Protein AF-A0AAJ4XAI6-F1 (afdb_monomer_lite)

Foldseek 3Di:
DDDDPDDDDPDPPPPPPPPPDPVLLVQLVVLLVVLLVLVVVLVVQCPDPDPVSNVVSVVVCVVCVVVSLVSNLVSLVVCVVVVPPCNVVSVVCCVVRPVVCVVRDSDD

Organism: NCBI:txid1010

Structure (mmCIF, N/CA/C/O backbone):
data_AF-A0AAJ4XAI6-F1
#
_entry.id   AF-A0AAJ4XAI6-F1
#
loop_
_atom_site.group_PDB
_atom_site.id
_atom_site.type_symbol
_atom_site.label_atom_id
_atom_site.label_alt_id
_atom_site.label_comp_id
_atom_site.label_asym_id
_atom_site.label_entity_id
_atom_site.label_seq_id
_atom_site.pdbx_PDB_ins_code
_atom_site.Cartn_x
_atom_site.Cartn_y
_atom_site.Cartn_z
_atom_site.occupancy
_atom_site.B_iso_or_equiv
_atom_site.auth_seq_id
_atom_site.auth_comp_id
_atom_site.auth_asym_id
_atom_site.auth_atom_id
_atom_site.pdbx_PDB_model_num
ATOM 1 N N . MET A 1 1 ? 66.305 35.409 -7.151 1.00 46.31 1 MET A N 1
ATOM 2 C CA . MET A 1 1 ? 65.097 35.436 -6.302 1.00 46.31 1 MET A CA 1
ATOM 3 C C . MET A 1 1 ? 63.932 35.832 -7.193 1.00 46.31 1 MET A C 1
ATOM 5 O O . MET A 1 1 ? 63.755 37.008 -7.468 1.00 46.31 1 MET A O 1
ATOM 9 N N . THR A 1 2 ? 63.203 34.847 -7.705 1.00 44.97 2 THR A N 1
ATOM 10 C CA . THR A 1 2 ? 62.009 35.034 -8.538 1.00 44.97 2 THR A CA 1
ATOM 11 C C . THR A 1 2 ? 60.956 34.079 -7.997 1.00 44.97 2 THR A C 1
ATOM 13 O O . THR A 1 2 ? 61.161 32.869 -7.949 1.00 44.97 2 THR A O 1
ATOM 16 N N . ARG A 1 3 ? 59.884 34.664 -7.460 1.00 47.59 3 ARG A N 1
ATOM 17 C CA . ARG A 1 3 ? 58.701 33.970 -6.958 1.00 47.59 3 ARG A CA 1
ATOM 18 C C . ARG A 1 3 ? 57.855 33.560 -8.159 1.00 47.59 3 ARG A C 1
ATOM 20 O O . ARG A 1 3 ? 57.362 34.441 -8.851 1.00 47.59 3 ARG A O 1
ATOM 27 N N . GLU A 1 4 ? 57.622 32.267 -8.338 1.00 50.28 4 GLU A N 1
ATOM 28 C CA . GLU A 1 4 ? 56.464 31.776 -9.086 1.00 50.28 4 GLU A CA 1
ATOM 29 C C . GLU A 1 4 ? 55.535 31.053 -8.109 1.00 50.28 4 GLU A C 1
ATOM 31 O O . GLU A 1 4 ? 55.675 29.873 -7.805 1.00 50.28 4 GLU A O 1
ATOM 36 N N . LEU A 1 5 ? 54.608 31.830 -7.550 1.00 55.50 5 LEU A N 1
ATOM 37 C CA . LEU A 1 5 ? 53.406 31.344 -6.887 1.00 55.50 5 LEU A CA 1
ATOM 38 C C . LEU A 1 5 ? 52.293 31.378 -7.932 1.00 55.50 5 LEU A C 1
ATOM 40 O O . LEU A 1 5 ? 51.705 32.433 -8.141 1.00 55.50 5 LEU A O 1
ATOM 44 N N . ASN A 1 6 ? 52.031 30.255 -8.600 1.00 54.03 6 ASN A N 1
ATOM 45 C CA . ASN A 1 6 ? 50.679 29.897 -9.035 1.00 54.03 6 ASN A CA 1
ATOM 46 C C . ASN A 1 6 ? 50.643 28.496 -9.655 1.00 54.03 6 ASN A C 1
ATOM 48 O O . ASN A 1 6 ? 50.890 28.312 -10.842 1.00 54.03 6 ASN A O 1
ATOM 52 N N . LYS A 1 7 ? 50.236 27.513 -8.855 1.00 51.22 7 LYS A N 1
ATOM 53 C CA . LYS A 1 7 ? 49.407 26.409 -9.341 1.00 51.22 7 LYS A CA 1
ATOM 54 C C . LYS A 1 7 ? 48.400 26.087 -8.247 1.00 51.22 7 LYS A C 1
ATOM 56 O O . LYS A 1 7 ? 48.727 25.460 -7.244 1.00 51.22 7 LYS A O 1
ATOM 61 N N . LYS A 1 8 ? 47.192 26.617 -8.424 1.00 58.91 8 LYS A N 1
ATOM 62 C CA . LYS A 1 8 ? 45.997 26.194 -7.695 1.00 58.91 8 LYS A CA 1
ATOM 63 C C . LYS A 1 8 ? 45.750 24.711 -8.026 1.00 58.91 8 LYS A C 1
ATOM 65 O O . LYS A 1 8 ? 45.978 24.331 -9.177 1.00 58.91 8 LYS A O 1
ATOM 70 N N . PRO A 1 9 ? 45.317 23.875 -7.074 1.00 53.97 9 PRO A N 1
ATOM 71 C CA . PRO A 1 9 ? 44.839 22.547 -7.403 1.00 53.97 9 PRO A CA 1
ATOM 72 C C . PRO A 1 9 ? 43.427 22.714 -7.965 1.00 53.97 9 PRO A C 1
ATOM 74 O O . PRO A 1 9 ? 42.534 23.151 -7.249 1.00 53.97 9 PRO A O 1
ATOM 77 N N . GLU A 1 10 ? 43.215 22.407 -9.238 1.00 51.38 10 GLU A N 1
ATOM 78 C CA . GLU A 1 10 ? 41.858 22.187 -9.743 1.00 51.38 10 GLU A CA 1
ATOM 79 C C . GLU A 1 10 ? 41.677 20.679 -9.857 1.00 51.38 10 GLU A C 1
ATOM 81 O O . GLU A 1 10 ? 41.981 20.043 -10.859 1.00 51.38 10 GLU A O 1
ATOM 86 N N . GLU A 1 11 ? 41.391 20.115 -8.683 1.00 51.12 11 GLU A N 1
ATOM 87 C CA . GLU A 1 11 ? 40.290 19.185 -8.458 1.00 51.12 11 GLU A CA 1
ATOM 88 C C . GLU A 1 11 ? 39.747 18.553 -9.753 1.00 51.12 11 GLU A C 1
ATOM 90 O O . GLU A 1 11 ? 38.843 19.080 -10.401 1.00 51.12 11 GLU A O 1
ATOM 95 N N . ASN A 1 12 ? 40.252 17.366 -10.097 1.00 47.00 12 ASN A N 1
ATOM 96 C CA . ASN A 1 12 ? 39.417 16.392 -10.789 1.00 47.00 12 ASN A CA 1
ATOM 97 C C . ASN A 1 12 ? 38.331 15.985 -9.787 1.00 47.00 12 ASN A C 1
ATOM 99 O O . ASN A 1 12 ? 38.438 14.954 -9.126 1.00 47.00 12 ASN A O 1
ATOM 103 N N . VAL A 1 13 ? 37.319 16.837 -9.611 1.00 48.81 13 VAL A N 1
ATOM 104 C CA . VAL A 1 13 ? 36.036 16.378 -9.101 1.00 48.81 13 VAL A CA 1
ATOM 105 C C . VAL A 1 13 ? 35.503 15.507 -10.221 1.00 48.81 13 VAL A C 1
ATOM 107 O O . VAL A 1 13 ? 34.896 16.005 -11.172 1.00 48.81 13 VAL A O 1
ATOM 110 N N . ASP A 1 14 ? 35.802 14.207 -10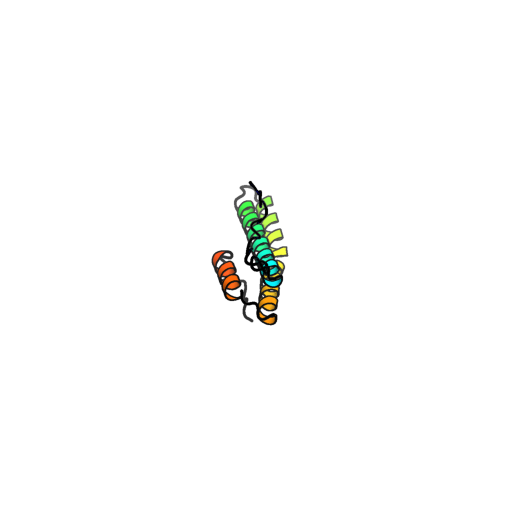.128 1.00 48.19 14 ASP A N 1
ATOM 111 C CA . ASP A 1 14 ? 34.963 13.178 -10.723 1.00 48.19 14 ASP A CA 1
ATOM 112 C C . ASP A 1 14 ? 33.541 13.640 -10.479 1.00 48.19 14 ASP A C 1
ATOM 114 O O . ASP A 1 14 ? 33.119 13.825 -9.334 1.00 48.19 14 ASP A O 1
ATOM 118 N N . THR A 1 15 ? 32.881 14.006 -11.573 1.00 47.53 15 THR A N 1
ATOM 119 C CA . THR A 1 15 ? 31.561 14.605 -11.546 1.00 47.53 15 THR A CA 1
ATOM 120 C C . THR A 1 15 ? 30.698 13.590 -10.832 1.00 47.53 15 THR A C 1
ATOM 122 O O . THR A 1 15 ? 30.421 12.537 -11.402 1.00 47.53 15 THR A O 1
ATOM 125 N N . ILE A 1 16 ? 30.399 13.866 -9.557 1.00 53.12 16 ILE A N 1
ATOM 126 C CA . ILE A 1 16 ? 29.610 13.011 -8.677 1.00 53.12 16 ILE A CA 1
ATOM 127 C C . ILE A 1 16 ? 28.430 12.596 -9.531 1.00 53.12 16 ILE A C 1
ATOM 129 O O . ILE A 1 16 ? 27.698 13.482 -9.984 1.00 53.12 16 ILE A O 1
ATOM 133 N N . GLU A 1 17 ? 28.349 11.299 -9.857 1.00 51.34 17 GLU A N 1
ATOM 134 C CA . GLU A 1 17 ? 27.261 10.744 -10.650 1.00 51.34 17 GLU A CA 1
ATOM 135 C C . GLU A 1 17 ? 25.996 11.387 -10.114 1.00 51.34 17 GLU A C 1
ATOM 137 O O . GLU A 1 17 ? 25.659 11.193 -8.945 1.00 51.34 17 GLU A O 1
ATOM 142 N N . SER A 1 18 ? 25.378 12.247 -10.931 1.00 48.94 18 SER A N 1
ATOM 143 C CA . SER A 1 18 ? 24.126 12.902 -10.583 1.00 48.94 18 SER A CA 1
ATOM 144 C C . SER A 1 18 ? 23.240 11.806 -10.027 1.00 48.94 18 SER A C 1
ATOM 146 O O . SER A 1 18 ? 22.962 10.845 -10.750 1.00 48.94 18 SER A O 1
ATOM 148 N N . THR A 1 19 ? 22.923 11.890 -8.731 1.00 58.34 19 THR A N 1
ATOM 149 C CA . THR A 1 19 ? 22.137 10.900 -8.004 1.00 58.34 19 THR A CA 1
ATOM 150 C C . THR A 1 19 ? 20.780 10.863 -8.682 1.00 58.34 19 THR A C 1
ATOM 152 O O . THR A 1 19 ? 19.878 11.624 -8.335 1.00 58.34 19 THR A O 1
ATOM 155 N N . TYR A 1 20 ? 20.673 10.070 -9.746 1.00 57.16 20 TYR A N 1
ATOM 156 C CA . TYR A 1 20 ? 19.514 10.032 -10.612 1.00 57.16 20 TYR A CA 1
ATOM 157 C C . TYR A 1 20 ? 18.392 9.433 -9.782 1.00 57.16 20 TYR A C 1
ATOM 159 O O . TYR A 1 20 ? 18.289 8.218 -9.608 1.00 57.16 20 TYR A O 1
ATOM 167 N N . CYS A 1 21 ? 17.603 10.322 -9.197 1.00 64.62 21 CYS A N 1
ATOM 168 C CA . CYS A 1 21 ? 16.423 9.981 -8.444 1.00 64.62 21 CYS A CA 1
ATOM 169 C C . CYS A 1 21 ? 15.355 9.619 -9.475 1.00 64.62 21 CYS A C 1
ATOM 171 O O . CYS A 1 21 ? 14.796 10.503 -10.124 1.00 64.62 21 CYS A O 1
ATOM 173 N N . ASP A 1 22 ? 15.142 8.320 -9.700 1.00 80.56 22 ASP A N 1
ATOM 174 C CA . ASP A 1 22 ? 14.075 7.848 -10.579 1.00 80.56 22 ASP A CA 1
ATOM 175 C C . ASP A 1 22 ? 12.727 8.261 -9.958 1.00 80.56 22 ASP A C 1
ATOM 177 O O . ASP A 1 22 ? 12.358 7.743 -8.899 1.00 80.56 22 ASP A O 1
ATOM 181 N N . PRO A 1 23 ? 11.970 9.179 -10.587 1.00 88.50 23 PRO A N 1
ATOM 182 C CA . PRO A 1 23 ? 10.731 9.685 -10.010 1.00 88.50 23 PRO A CA 1
ATOM 183 C C . PRO A 1 23 ? 9.681 8.581 -9.842 1.00 88.50 23 PRO A C 1
ATOM 185 O O . PRO A 1 23 ? 8.828 8.675 -8.958 1.00 88.50 23 PRO A O 1
ATOM 188 N N . ASN A 1 24 ? 9.731 7.515 -10.649 1.00 90.12 24 ASN A N 1
ATOM 189 C CA . ASN A 1 24 ? 8.833 6.377 -10.484 1.00 90.12 24 ASN A CA 1
ATOM 190 C C . ASN A 1 24 ? 9.195 5.569 -9.232 1.00 90.12 24 ASN A C 1
ATOM 192 O O . ASN A 1 24 ? 8.286 5.177 -8.500 1.00 90.12 24 ASN A O 1
ATOM 196 N N . LEU A 1 25 ? 10.490 5.398 -8.935 1.00 91.81 25 LEU A N 1
ATOM 197 C CA . LEU A 1 25 ? 10.941 4.789 -7.679 1.00 91.81 25 LEU A CA 1
ATOM 198 C C . LEU A 1 25 ? 10.532 5.644 -6.473 1.00 91.81 25 LEU A C 1
ATOM 200 O O . LEU A 1 25 ? 9.991 5.112 -5.508 1.00 91.81 25 LEU A O 1
ATOM 204 N N . THR A 1 26 ? 10.723 6.965 -6.526 1.00 93.12 26 THR A N 1
ATOM 205 C CA . THR A 1 26 ? 10.308 7.864 -5.435 1.00 93.12 26 THR A CA 1
ATOM 206 C C . THR A 1 26 ? 8.807 7.781 -5.172 1.00 93.12 26 THR A C 1
ATOM 208 O O . THR A 1 26 ? 8.386 7.624 -4.027 1.00 93.12 26 THR A O 1
ATOM 211 N N . ASN A 1 27 ? 7.984 7.833 -6.222 1.00 94.56 27 ASN A N 1
ATOM 212 C CA . ASN A 1 27 ? 6.529 7.723 -6.092 1.00 94.56 27 ASN A CA 1
ATOM 213 C C . ASN A 1 27 ? 6.096 6.365 -5.524 1.00 94.56 27 ASN A C 1
ATOM 215 O O . ASN A 1 27 ? 5.155 6.290 -4.728 1.00 94.56 27 ASN A O 1
ATOM 219 N N . TYR A 1 28 ? 6.791 5.298 -5.915 1.00 95.19 28 TYR A N 1
ATOM 220 C CA . TYR A 1 28 ? 6.563 3.968 -5.376 1.00 95.19 28 TYR A CA 1
ATOM 221 C C . TYR A 1 28 ? 6.908 3.889 -3.884 1.00 95.19 28 TYR A C 1
ATOM 223 O O . TYR A 1 28 ? 6.063 3.484 -3.086 1.00 95.19 28 TYR A O 1
ATOM 231 N N . ILE A 1 29 ? 8.092 4.363 -3.481 1.00 94.81 29 ILE A N 1
ATOM 232 C CA . ILE A 1 29 ? 8.508 4.418 -2.070 1.00 94.81 29 ILE A CA 1
ATOM 233 C C . ILE A 1 29 ? 7.501 5.222 -1.243 1.00 94.81 29 ILE A C 1
ATOM 235 O O . ILE A 1 29 ? 7.059 4.750 -0.198 1.00 94.81 29 ILE A O 1
ATOM 239 N N . ASN A 1 30 ? 7.070 6.387 -1.730 1.00 95.88 30 ASN A N 1
ATOM 240 C CA . ASN A 1 30 ? 6.068 7.205 -1.045 1.00 95.88 30 ASN A CA 1
ATOM 241 C C . ASN A 1 30 ? 4.742 6.453 -0.851 1.00 95.88 30 ASN A C 1
ATOM 243 O O . ASN A 1 30 ? 4.126 6.559 0.209 1.00 95.88 30 ASN A O 1
ATOM 247 N N . SER A 1 31 ? 4.325 5.653 -1.837 1.00 96.38 31 SER A N 1
ATOM 248 C CA . SER A 1 31 ? 3.112 4.829 -1.737 1.00 96.38 31 SER A CA 1
ATOM 249 C C . SER A 1 31 ? 3.254 3.725 -0.679 1.00 96.38 31 SER A C 1
ATOM 251 O O . SER A 1 31 ? 2.328 3.499 0.099 1.00 96.38 31 SER A O 1
ATOM 253 N N . ILE A 1 32 ? 4.425 3.079 -0.597 1.00 95.69 32 ILE A N 1
ATOM 254 C CA . ILE A 1 32 ? 4.735 2.080 0.440 1.00 95.69 32 ILE A CA 1
ATOM 255 C C . ILE A 1 32 ? 4.742 2.718 1.834 1.00 95.69 32 ILE A C 1
ATOM 257 O O . ILE A 1 32 ? 4.139 2.177 2.763 1.00 95.69 32 ILE A O 1
ATOM 261 N N . VAL A 1 33 ? 5.397 3.872 1.984 1.00 95.44 33 VAL A N 1
ATOM 262 C CA . VAL A 1 33 ? 5.481 4.599 3.258 1.00 95.44 33 VAL A CA 1
ATOM 263 C C . VAL A 1 33 ? 4.094 5.022 3.732 1.00 95.44 33 VAL A C 1
ATOM 265 O O . VAL A 1 33 ? 3.765 4.786 4.891 1.00 95.44 33 VAL A O 1
ATOM 268 N N . ALA A 1 34 ? 3.258 5.571 2.845 1.00 95.56 34 ALA A N 1
ATOM 269 C CA . ALA A 1 34 ? 1.892 5.968 3.182 1.00 95.56 34 ALA A CA 1
ATOM 270 C C . ALA A 1 34 ? 1.049 4.779 3.670 1.00 95.56 34 ALA A C 1
ATOM 272 O O . ALA A 1 34 ? 0.405 4.873 4.715 1.00 95.56 34 ALA A O 1
ATOM 273 N N . TYR A 1 35 ? 1.105 3.641 2.965 1.00 95.00 35 TYR A N 1
ATOM 274 C CA . TYR A 1 35 ? 0.430 2.416 3.402 1.00 95.00 35 TYR A CA 1
ATOM 275 C C . TYR A 1 35 ? 0.927 1.973 4.781 1.00 95.00 35 TYR A C 1
ATOM 277 O O . TYR A 1 35 ? 0.130 1.709 5.677 1.00 95.00 35 TYR A O 1
ATOM 285 N N . LYS A 1 36 ? 2.251 1.892 4.967 1.00 93.88 36 LYS A N 1
ATOM 286 C CA . LYS A 1 36 ? 2.846 1.380 6.205 1.00 93.88 36 LYS A CA 1
ATOM 287 C C . LYS A 1 36 ? 2.552 2.281 7.401 1.00 93.88 36 LYS A C 1
ATOM 289 O O . LYS A 1 36 ? 2.282 1.765 8.483 1.00 93.88 36 LYS A O 1
ATOM 294 N N . PHE A 1 37 ? 2.594 3.595 7.203 1.00 94.06 37 PHE A N 1
ATOM 295 C CA . PHE A 1 37 ? 2.259 4.576 8.225 1.00 94.06 37 PHE A CA 1
ATOM 296 C C . PHE A 1 37 ? 0.811 4.405 8.696 1.00 94.06 37 PHE A C 1
ATOM 298 O O . PHE A 1 37 ? 0.591 4.154 9.875 1.00 94.06 37 PHE A O 1
ATOM 305 N N . LEU A 1 38 ? -0.153 4.427 7.769 1.00 94.06 38 LEU A N 1
ATOM 306 C CA . LEU A 1 38 ? -1.575 4.294 8.106 1.00 94.06 38 LEU A CA 1
ATOM 307 C C . LEU A 1 38 ? -1.922 2.920 8.686 1.00 94.06 38 LEU A C 1
ATOM 309 O O . LEU A 1 38 ? -2.779 2.820 9.555 1.00 94.06 38 LEU A O 1
ATOM 313 N N . TYR A 1 39 ? -1.249 1.858 8.238 1.00 93.69 39 TYR A N 1
ATOM 314 C CA . TYR A 1 39 ? -1.451 0.535 8.820 1.00 93.69 39 TYR A CA 1
ATOM 315 C C . TYR A 1 39 ? -0.941 0.459 10.262 1.00 93.69 39 TYR A C 1
ATOM 317 O O . TYR A 1 39 ? -1.596 -0.134 11.110 1.00 93.69 39 TYR A O 1
ATOM 325 N N . ASN A 1 40 ? 0.216 1.059 10.557 1.00 92.94 40 ASN A N 1
ATOM 326 C CA . ASN A 1 40 ? 0.728 1.104 11.925 1.00 92.94 40 ASN A CA 1
ATOM 327 C C . ASN A 1 40 ? -0.183 1.931 12.844 1.00 92.94 40 ASN A C 1
ATOM 329 O O . ASN A 1 40 ? -0.468 1.473 13.942 1.00 92.94 40 ASN A O 1
ATOM 333 N N . ASP A 1 41 ? -0.660 3.087 12.374 1.00 93.69 41 ASP A N 1
ATOM 334 C CA . ASP A 1 41 ? -1.622 3.944 13.086 1.00 93.69 41 ASP A CA 1
ATOM 335 C C . ASP A 1 41 ? -2.924 3.182 13.397 1.00 93.69 41 ASP A C 1
ATOM 337 O O . ASP A 1 41 ? -3.373 3.123 14.538 1.00 93.69 41 ASP A O 1
ATOM 341 N N . TYR A 1 42 ? -3.458 2.454 12.411 1.00 95.06 42 TYR A N 1
ATOM 342 C CA . TYR A 1 42 ? -4.605 1.562 12.602 1.00 95.06 42 TYR A CA 1
ATOM 343 C C . TYR A 1 42 ? -4.353 0.480 13.666 1.00 95.06 42 TYR A C 1
ATOM 345 O O . TYR A 1 42 ? -5.212 0.240 14.515 1.00 95.06 42 TYR A O 1
ATOM 353 N N . LEU A 1 43 ? -3.187 -0.175 13.649 1.00 94.38 43 LEU A N 1
ATOM 354 C CA . LEU A 1 43 ? -2.842 -1.189 14.652 1.00 94.38 43 LEU A CA 1
ATOM 355 C C . LEU A 1 43 ? -2.682 -0.591 16.058 1.00 94.38 43 LEU A C 1
ATOM 357 O O . LEU A 1 43 ? -3.041 -1.245 17.038 1.00 94.38 43 LEU A O 1
ATOM 361 N N . GLU A 1 44 ? -2.156 0.630 16.157 1.00 95.88 44 GLU A N 1
ATOM 362 C CA . GLU A 1 44 ? -2.048 1.370 17.413 1.00 95.88 44 GLU A CA 1
ATOM 363 C C . GLU A 1 44 ? -3.439 1.677 17.980 1.00 95.88 44 GLU A C 1
ATOM 365 O O . GLU A 1 44 ? -3.736 1.297 19.114 1.00 95.88 44 GLU A O 1
ATOM 370 N N . ASP A 1 45 ? -4.344 2.225 17.171 1.00 96.38 45 ASP A N 1
ATOM 371 C CA . ASP A 1 45 ? -5.722 2.494 17.587 1.00 96.38 45 ASP A CA 1
ATOM 372 C C . ASP A 1 45 ? -6.487 1.216 17.975 1.00 96.38 45 ASP A C 1
ATOM 374 O O . ASP A 1 45 ? -7.264 1.208 18.939 1.00 96.38 45 ASP A O 1
ATOM 378 N N . LEU A 1 46 ? -6.252 0.100 17.275 1.00 95.12 46 LEU A N 1
ATOM 379 C CA . LEU A 1 46 ? -6.841 -1.195 17.630 1.00 95.12 46 LEU A CA 1
ATOM 380 C C . LEU A 1 46 ? -6.385 -1.717 18.998 1.00 95.12 46 LEU A C 1
ATOM 382 O O . LEU A 1 46 ? -7.114 -2.487 19.635 1.00 95.12 46 LEU A O 1
ATOM 386 N N . SER A 1 47 ? -5.204 -1.301 19.458 1.00 95.00 47 SER A N 1
ATOM 387 C CA . SER A 1 47 ? -4.658 -1.670 20.766 1.00 95.00 47 SER A CA 1
ATOM 388 C C . SER A 1 47 ? -5.260 -0.874 21.931 1.00 95.00 47 SER A C 1
ATOM 390 O O . SER A 1 47 ? -5.058 -1.248 23.085 1.00 95.00 47 SER A O 1
ATOM 392 N N . SER A 1 48 ? -6.044 0.173 21.644 1.00 95.50 48 SER A N 1
ATOM 393 C CA . SER A 1 48 ? -6.705 1.012 22.649 1.00 95.50 48 SER A CA 1
ATOM 394 C C . SER A 1 48 ? -7.618 0.209 23.592 1.00 95.50 48 SER A C 1
ATOM 396 O O . SER A 1 48 ? -8.113 -0.864 23.253 1.00 95.50 48 SER A O 1
ATOM 398 N N . GLU A 1 49 ? -7.921 0.722 24.781 1.00 96.56 49 GLU A N 1
ATOM 399 C CA . GLU A 1 49 ? -8.946 0.134 25.663 1.00 96.56 49 GLU A CA 1
ATOM 400 C C . GLU A 1 49 ? -10.370 0.579 25.277 1.00 96.56 49 GLU A C 1
ATOM 402 O O . GLU A 1 49 ? -11.358 -0.064 25.633 1.00 96.56 49 GLU A O 1
ATOM 407 N N . HIS A 1 50 ? -10.473 1.642 24.479 1.00 97.19 50 HIS A N 1
ATOM 408 C CA . HIS A 1 50 ? -11.718 2.305 24.108 1.00 97.19 50 HIS A CA 1
ATOM 409 C C . HIS A 1 50 ? -12.347 1.692 22.852 1.00 97.19 50 HIS A C 1
ATOM 411 O O . HIS A 1 50 ? -11.750 1.689 21.772 1.00 97.19 50 HIS A O 1
ATOM 417 N N . ALA A 1 51 ? -13.580 1.194 22.964 1.00 96.81 51 ALA A N 1
ATOM 418 C CA . ALA A 1 51 ? -14.277 0.534 21.858 1.00 96.81 51 ALA A CA 1
ATOM 419 C C . ALA A 1 51 ? -14.585 1.498 20.698 1.00 96.81 51 ALA A C 1
ATOM 421 O O . ALA A 1 51 ? -14.502 1.125 19.529 1.00 96.81 51 ALA A O 1
ATOM 422 N N . GLU A 1 52 ? -14.899 2.751 21.012 1.00 97.31 52 GLU A N 1
ATOM 423 C CA . GLU A 1 52 ? -15.176 3.818 20.056 1.00 97.31 52 GLU A CA 1
ATOM 424 C C . GLU A 1 52 ? -13.965 4.155 19.176 1.00 97.31 52 GLU A C 1
ATOM 426 O O . GLU A 1 52 ? -14.133 4.398 17.978 1.00 97.31 52 GLU A O 1
ATOM 431 N N . ILE A 1 53 ? -12.751 4.097 19.738 1.00 97.06 53 ILE A N 1
ATOM 432 C CA . ILE A 1 53 ? -11.502 4.313 18.996 1.00 97.06 53 ILE A CA 1
ATOM 433 C C . ILE A 1 53 ? -11.307 3.171 17.997 1.00 97.06 53 ILE A C 1
ATOM 435 O O . ILE A 1 53 ? -11.142 3.425 16.806 1.00 97.06 53 ILE A O 1
ATOM 439 N N . LYS A 1 54 ? -11.467 1.919 18.441 1.00 97.56 54 LYS A N 1
ATOM 440 C CA . LYS A 1 54 ? -11.348 0.733 17.572 1.00 97.56 54 LYS A CA 1
ATOM 441 C C . LYS A 1 54 ? -12.326 0.759 16.403 1.00 97.56 54 LYS A C 1
ATOM 443 O O . LYS A 1 54 ? -11.935 0.513 15.267 1.00 97.56 54 LYS A O 1
ATOM 448 N N . ILE A 1 55 ? -13.597 1.074 16.668 1.00 97.06 55 ILE A N 1
ATOM 449 C CA . ILE A 1 55 ? -14.642 1.134 15.633 1.00 97.06 55 ILE A CA 1
ATOM 450 C C . ILE A 1 55 ? -14.308 2.205 14.591 1.00 97.06 55 ILE A C 1
ATOM 452 O O . ILE A 1 55 ? -14.453 1.977 13.388 1.00 97.06 55 ILE A O 1
ATOM 456 N N . ARG A 1 56 ? -13.855 3.380 15.043 1.00 96.50 56 ARG A N 1
ATOM 457 C CA . ARG A 1 56 ? -13.451 4.464 14.147 1.00 96.50 56 ARG A CA 1
ATOM 458 C C . ARG A 1 56 ? -12.238 4.070 13.305 1.00 96.50 56 ARG A C 1
ATOM 460 O O . ARG A 1 56 ? -12.249 4.336 12.104 1.00 96.50 56 ARG A O 1
ATOM 467 N N . ALA A 1 57 ? -11.236 3.448 13.918 1.00 96.81 57 ALA A N 1
ATOM 468 C CA . ALA A 1 57 ? -10.020 3.014 13.246 1.00 96.81 57 ALA A CA 1
ATOM 469 C C . ALA A 1 57 ? -10.310 1.957 12.178 1.00 96.81 57 ALA A C 1
ATOM 471 O O . ALA A 1 57 ? -9.860 2.101 11.045 1.00 96.81 57 ALA A O 1
ATOM 472 N N . GLU A 1 58 ? -11.150 0.965 12.490 1.00 96.12 58 GLU A N 1
ATOM 473 C CA . GLU A 1 58 ? -11.590 -0.045 11.523 1.00 96.12 58 GLU A CA 1
ATOM 474 C C . GLU A 1 58 ? -12.271 0.601 10.318 1.00 96.12 58 GLU A C 1
ATOM 476 O O . GLU A 1 58 ? -11.897 0.341 9.177 1.00 96.12 58 GLU A O 1
ATOM 481 N N . LYS A 1 59 ? -13.230 1.502 10.556 1.00 96.50 59 LYS A N 1
ATOM 482 C CA . LYS A 1 59 ? -13.910 2.206 9.468 1.00 96.50 59 LYS A CA 1
ATOM 483 C C . LYS A 1 59 ? -12.922 3.003 8.611 1.00 96.50 59 LYS A C 1
ATOM 485 O O . LYS A 1 59 ? -12.939 2.882 7.391 1.00 96.50 59 LYS A O 1
ATOM 490 N N . CYS A 1 60 ? -12.041 3.773 9.250 1.00 95.44 60 CYS A N 1
ATOM 491 C CA . CYS A 1 60 ? -11.024 4.563 8.560 1.00 95.44 60 CYS A CA 1
ATOM 492 C C . CYS A 1 60 ? -10.111 3.678 7.699 1.00 95.44 60 CYS A C 1
ATOM 494 O O . CYS A 1 60 ? -9.842 4.000 6.541 1.00 95.44 60 CYS A O 1
ATOM 496 N N . TRP A 1 61 ? -9.668 2.540 8.235 1.00 95.56 61 TRP A N 1
ATOM 497 C CA . TRP A 1 61 ? -8.828 1.597 7.510 1.00 95.56 61 TRP A CA 1
ATOM 498 C C . TRP A 1 61 ? -9.546 1.016 6.289 1.00 95.56 61 TRP A C 1
ATOM 500 O O . TRP A 1 61 ? -9.007 1.068 5.183 1.00 95.56 61 TRP A O 1
ATOM 510 N N . GLN A 1 62 ? -10.778 0.528 6.456 1.00 95.06 62 GLN A N 1
ATOM 511 C CA . GLN A 1 62 ? -11.555 -0.052 5.356 1.00 95.06 62 GLN A CA 1
ATOM 512 C C . GLN A 1 62 ? -11.853 0.967 4.246 1.00 95.06 62 GLN A C 1
ATOM 514 O O . GLN A 1 62 ? -11.789 0.613 3.068 1.00 95.06 62 GLN A O 1
ATOM 519 N N . ASP A 1 63 ? -12.098 2.231 4.603 1.00 96.06 63 ASP A N 1
ATOM 520 C CA . ASP A 1 63 ? -12.349 3.310 3.641 1.00 96.06 63 ASP A CA 1
ATOM 521 C C . ASP A 1 63 ? -11.102 3.638 2.784 1.00 96.06 63 ASP A C 1
ATOM 523 O O . ASP A 1 63 ? -11.233 4.092 1.646 1.00 96.06 63 ASP A O 1
ATOM 527 N N . ASN A 1 64 ? -9.886 3.393 3.293 1.00 95.00 64 ASN A N 1
ATOM 528 C CA . ASN A 1 64 ? -8.635 3.799 2.637 1.00 95.00 64 ASN A CA 1
ATOM 529 C C . ASN A 1 64 ? -7.834 2.646 2.016 1.00 95.00 64 ASN A C 1
ATOM 531 O O . ASN A 1 64 ? -7.131 2.860 1.022 1.00 95.00 64 ASN A O 1
ATOM 535 N N . VAL A 1 65 ? -7.917 1.434 2.574 1.00 93.31 65 VAL A N 1
ATOM 536 C CA . VAL A 1 65 ? -6.995 0.331 2.255 1.00 93.31 65 VAL A CA 1
ATOM 537 C C . VAL A 1 65 ? -6.950 0.014 0.762 1.00 93.31 65 VAL A C 1
ATOM 539 O O . VAL A 1 65 ? -5.866 -0.076 0.195 1.00 93.31 65 VAL A O 1
ATOM 542 N N . GLN A 1 66 ? -8.099 -0.048 0.085 1.00 93.25 66 GLN A N 1
ATOM 543 C CA . GLN A 1 66 ? -8.141 -0.356 -1.349 1.00 93.25 66 GLN A CA 1
ATOM 544 C C . GLN A 1 66 ? -7.415 0.696 -2.201 1.00 93.25 66 GLN A C 1
ATOM 546 O O . GLN A 1 66 ? -6.714 0.348 -3.150 1.00 93.25 66 GLN A O 1
ATOM 551 N N . SER A 1 67 ? -7.549 1.980 -1.857 1.00 95.56 67 SER A N 1
ATOM 552 C CA . SER A 1 67 ? -6.876 3.075 -2.565 1.00 95.56 67 SER A CA 1
ATOM 553 C C . SER A 1 67 ? -5.360 3.014 -2.365 1.00 95.56 67 SER A C 1
ATOM 555 O O . SER A 1 67 ? -4.591 3.151 -3.316 1.00 95.56 67 SER A O 1
ATOM 557 N N . LEU A 1 68 ? -4.914 2.725 -1.139 1.00 95.12 68 LEU A N 1
ATOM 558 C CA . LEU A 1 68 ? -3.494 2.569 -0.821 1.00 95.12 68 LEU A CA 1
ATOM 559 C C . LEU A 1 68 ? -2.877 1.380 -1.576 1.00 95.12 68 LEU A C 1
ATOM 561 O O . LEU A 1 68 ? -1.833 1.529 -2.213 1.00 95.12 68 LEU A O 1
ATOM 565 N N . GLU A 1 69 ? -3.546 0.223 -1.563 1.00 93.94 69 GLU A N 1
ATOM 566 C CA . GLU A 1 69 ? -3.132 -0.974 -2.307 1.00 93.94 69 GLU A CA 1
ATOM 567 C C . GLU A 1 69 ? -3.062 -0.693 -3.825 1.00 93.94 69 GLU A C 1
ATOM 569 O O . GLU A 1 69 ? -2.086 -1.056 -4.492 1.00 93.94 69 GLU A O 1
ATOM 574 N N . ALA A 1 70 ? -4.053 0.019 -4.377 1.00 94.06 70 ALA A N 1
ATOM 575 C CA . ALA A 1 70 ? -4.091 0.404 -5.787 1.00 94.06 70 ALA A CA 1
ATOM 576 C C . ALA A 1 70 ? -2.979 1.395 -6.173 1.00 94.06 70 ALA A C 1
ATOM 578 O O . ALA A 1 70 ? -2.414 1.287 -7.266 1.00 94.06 70 ALA A O 1
ATOM 579 N N . ASN A 1 71 ? -2.624 2.332 -5.290 1.00 95.56 71 ASN A N 1
ATOM 580 C CA . ASN A 1 71 ? -1.541 3.291 -5.520 1.00 95.56 71 ASN A CA 1
ATOM 581 C C . ASN A 1 71 ? -0.176 2.602 -5.586 1.00 95.56 71 ASN A C 1
ATOM 583 O O . ASN A 1 71 ? 0.608 2.883 -6.498 1.00 95.56 71 ASN A O 1
ATOM 587 N N . ILE A 1 72 ? 0.086 1.650 -4.683 1.00 95.44 72 ILE A N 1
ATOM 588 C CA . ILE A 1 72 ? 1.300 0.822 -4.721 1.00 95.44 72 ILE A CA 1
ATOM 589 C C . ILE A 1 72 ? 1.373 0.062 -6.049 1.00 95.44 72 ILE A C 1
ATOM 591 O O . ILE A 1 72 ? 2.383 0.129 -6.750 1.00 95.44 72 ILE A O 1
ATOM 595 N N . LYS A 1 73 ? 0.280 -0.606 -6.445 1.00 94.44 73 LYS A N 1
ATOM 596 C CA . LYS A 1 73 ? 0.229 -1.342 -7.716 1.00 94.44 73 LYS A CA 1
ATOM 597 C C . LYS A 1 73 ? 0.484 -0.422 -8.914 1.00 94.44 73 LYS A C 1
ATOM 599 O O . LYS A 1 73 ? 1.308 -0.730 -9.770 1.00 94.44 73 LYS A O 1
ATOM 604 N N . THR A 1 74 ? -0.194 0.722 -8.963 1.00 95.31 74 THR A N 1
ATOM 605 C CA . THR A 1 74 ? -0.116 1.666 -10.0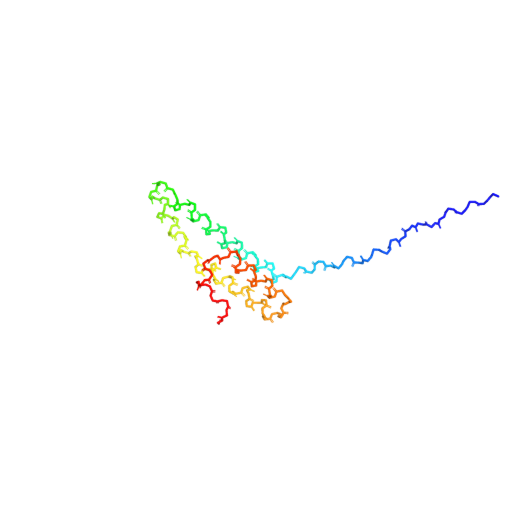86 1.00 95.31 74 THR A CA 1
ATOM 606 C C . THR A 1 74 ? 1.281 2.265 -10.231 1.00 95.31 74 THR A C 1
ATOM 608 O O . THR A 1 74 ? 1.799 2.379 -11.342 1.00 95.31 74 THR A O 1
ATOM 611 N N . THR A 1 75 ? 1.916 2.652 -9.124 1.00 95.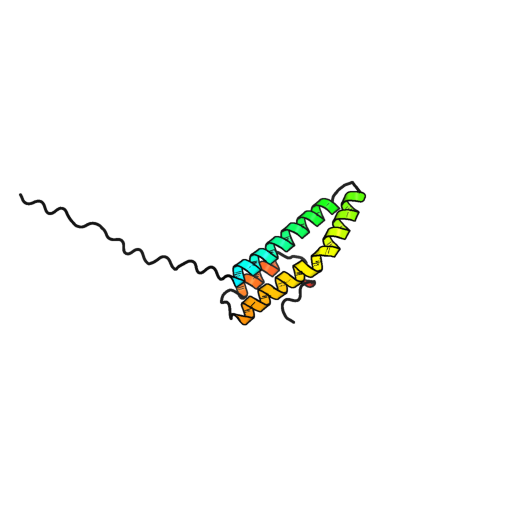69 75 THR A N 1
ATOM 612 C CA . THR A 1 75 ? 3.280 3.202 -9.152 1.00 95.69 75 THR A CA 1
ATOM 613 C C . THR A 1 75 ? 4.306 2.143 -9.549 1.00 95.69 75 THR A C 1
ATOM 615 O O . THR A 1 75 ? 5.169 2.431 -10.377 1.00 95.69 75 THR A O 1
ATOM 618 N N . PHE A 1 76 ? 4.147 0.897 -9.094 1.00 95.06 76 PHE A N 1
ATOM 619 C CA . PHE A 1 76 ? 4.983 -0.222 -9.536 1.00 95.06 76 PHE A CA 1
ATOM 620 C C . PHE A 1 76 ? 4.842 -0.505 -11.039 1.00 95.06 76 PHE A C 1
ATOM 622 O O . PHE A 1 76 ? 5.834 -0.614 -11.758 1.00 95.06 76 PHE A O 1
ATOM 629 N N . GLN A 1 77 ? 3.610 -0.552 -11.554 1.00 94.31 77 GLN A N 1
ATOM 630 C CA . GLN A 1 77 ? 3.354 -0.745 -12.985 1.00 94.31 77 GLN A CA 1
ATOM 631 C C . GLN A 1 77 ? 3.974 0.367 -13.841 1.00 94.31 77 GLN A C 1
ATOM 633 O O . GLN A 1 77 ? 4.501 0.088 -14.918 1.00 94.31 77 GLN A O 1
ATOM 638 N N . LYS A 1 78 ? 3.976 1.617 -13.356 1.00 94.56 78 LYS A N 1
ATOM 639 C CA . LYS A 1 78 ? 4.674 2.728 -14.023 1.00 94.56 78 LYS A CA 1
ATOM 640 C C . LYS A 1 78 ? 6.184 2.505 -14.083 1.00 94.56 78 LYS A C 1
ATOM 642 O O . LYS A 1 78 ? 6.770 2.767 -15.130 1.00 94.56 78 LYS A O 1
ATOM 647 N N . MET A 1 79 ? 6.798 1.974 -13.021 1.00 94.00 79 MET A N 1
ATOM 648 C CA . MET A 1 79 ? 8.218 1.604 -13.045 1.00 94.00 79 MET A CA 1
ATOM 649 C C . MET A 1 79 ? 8.504 0.529 -14.104 1.00 94.00 79 MET A C 1
ATOM 651 O O . MET A 1 79 ? 9.496 0.630 -14.828 1.00 94.00 79 MET A O 1
ATOM 655 N N . ILE A 1 80 ? 7.640 -0.490 -14.221 1.00 93.06 80 ILE A N 1
ATOM 656 C CA . ILE A 1 80 ? 7.781 -1.543 -15.243 1.00 93.06 80 ILE A CA 1
ATOM 657 C C . ILE A 1 80 ? 7.675 -0.932 -16.642 1.00 93.06 80 ILE A C 1
ATOM 659 O O . ILE A 1 80 ? 8.533 -1.171 -17.492 1.00 93.06 80 ILE A O 1
ATOM 663 N N . ALA A 1 81 ? 6.643 -0.118 -16.879 1.00 92.75 81 ALA A N 1
ATOM 664 C CA . ALA A 1 81 ? 6.403 0.520 -18.170 1.00 92.75 81 ALA A CA 1
ATOM 665 C C . ALA A 1 81 ? 7.561 1.440 -18.587 1.00 92.75 81 ALA A C 1
ATOM 667 O O . ALA A 1 81 ? 7.921 1.484 -19.763 1.00 92.75 81 ALA A O 1
ATOM 668 N N . SER A 1 82 ? 8.190 2.127 -17.626 1.00 91.50 82 SER A N 1
ATOM 669 C CA . SER A 1 82 ? 9.367 2.962 -17.873 1.00 91.50 82 SER A CA 1
ATOM 670 C C . SER A 1 82 ? 10.675 2.177 -17.967 1.00 91.50 82 SER A C 1
ATOM 672 O O . SER A 1 82 ? 11.725 2.796 -18.116 1.00 91.50 82 SER A O 1
ATOM 674 N N . LYS A 1 83 ? 10.639 0.840 -17.855 1.00 90.38 83 LYS A N 1
ATOM 675 C CA . LYS A 1 83 ? 11.825 -0.029 -17.804 1.00 90.38 83 LYS A CA 1
ATOM 676 C C . LYS A 1 83 ? 12.835 0.449 -16.755 1.00 90.38 83 LYS A C 1
ATOM 678 O O . LYS A 1 83 ? 14.033 0.512 -17.024 1.00 90.38 83 LYS A O 1
ATOM 683 N N . SER A 1 84 ? 12.338 0.835 -15.576 1.00 90.00 84 SER A N 1
ATOM 684 C CA . SER A 1 84 ? 13.192 1.287 -14.475 1.00 90.00 84 SER A CA 1
ATOM 685 C C . SER A 1 84 ? 14.254 0.231 -14.156 1.00 90.00 84 SER A C 1
ATOM 687 O O . SER A 1 84 ? 13.967 -0.965 -14.125 1.00 90.00 84 SER A O 1
ATOM 689 N N . LYS A 1 85 ? 15.486 0.665 -13.876 1.00 92.38 85 LYS A N 1
ATOM 690 C CA . LYS A 1 85 ? 16.554 -0.237 -13.414 1.00 92.38 85 LYS A CA 1
ATOM 691 C C . LYS A 1 85 ? 16.345 -0.721 -11.971 1.00 92.38 85 LYS A C 1
ATOM 693 O O . LYS A 1 85 ? 17.011 -1.655 -11.547 1.00 92.38 85 LYS A O 1
ATOM 698 N N . PHE A 1 86 ? 15.405 -0.114 -11.243 1.00 92.44 86 PHE A N 1
ATOM 699 C CA . PHE A 1 86 ? 15.182 -0.321 -9.809 1.00 92.44 86 PHE A CA 1
ATOM 700 C C . PHE A 1 86 ? 14.001 -1.254 -9.490 1.00 92.44 86 PHE A C 1
ATOM 702 O O . PHE A 1 86 ? 13.499 -1.258 -8.370 1.00 92.44 86 PHE A O 1
ATOM 709 N N . ILE A 1 87 ? 13.518 -2.046 -10.456 1.00 93.25 87 ILE A N 1
ATOM 710 C CA . ILE A 1 87 ? 12.399 -2.982 -10.222 1.00 93.25 87 ILE A CA 1
ATOM 711 C C . ILE A 1 87 ? 12.731 -4.002 -9.127 1.00 93.25 87 ILE A C 1
ATOM 713 O O . ILE A 1 87 ? 11.878 -4.292 -8.292 1.00 93.25 87 ILE A O 1
ATOM 717 N N . GLY A 1 88 ? 13.966 -4.515 -9.104 1.00 91.50 88 GLY A N 1
ATOM 718 C CA . GLY A 1 88 ? 14.419 -5.446 -8.066 1.00 91.50 88 GLY A CA 1
ATOM 719 C C . GLY A 1 88 ? 14.376 -4.823 -6.670 1.00 91.50 88 GLY A C 1
ATOM 720 O O . GLY A 1 88 ? 13.804 -5.410 -5.754 1.00 91.50 88 GLY A O 1
ATOM 721 N N . ASP A 1 89 ? 14.886 -3.598 -6.533 1.00 92.00 89 ASP A N 1
ATOM 722 C CA . ASP A 1 89 ? 14.867 -2.865 -5.263 1.00 92.00 89 ASP A CA 1
ATOM 723 C C . ASP A 1 89 ? 13.434 -2.562 -4.813 1.00 92.00 89 ASP A C 1
ATOM 725 O O . ASP A 1 89 ? 13.097 -2.726 -3.643 1.00 92.00 89 ASP A O 1
ATOM 729 N N . ALA A 1 90 ? 12.555 -2.185 -5.744 1.00 92.44 90 ALA A N 1
ATOM 730 C CA . ALA A 1 90 ? 11.145 -1.948 -5.457 1.00 92.44 90 ALA A CA 1
ATOM 731 C C . ALA A 1 90 ? 10.426 -3.205 -4.935 1.00 92.44 90 ALA A C 1
ATOM 733 O O . ALA A 1 90 ? 9.621 -3.112 -4.002 1.00 92.44 90 ALA A O 1
ATOM 734 N N . LEU A 1 91 ? 10.724 -4.382 -5.492 1.00 92.19 91 LEU A N 1
ATOM 735 C CA . LEU A 1 91 ? 10.193 -5.651 -4.984 1.00 92.19 91 LEU A CA 1
ATOM 736 C C . LEU A 1 91 ? 10.722 -5.951 -3.585 1.00 92.19 91 LEU A C 1
ATOM 738 O O . LEU A 1 91 ? 9.931 -6.238 -2.688 1.00 92.19 91 LEU A O 1
ATOM 742 N N . HIS A 1 92 ? 12.031 -5.802 -3.382 1.00 91.94 92 HIS A N 1
ATOM 743 C CA . HIS A 1 92 ? 12.658 -6.024 -2.085 1.00 91.94 92 HIS A CA 1
ATOM 744 C C . HIS A 1 92 ? 12.054 -5.114 -1.002 1.00 91.94 92 HIS A C 1
ATOM 746 O O . HIS A 1 92 ? 11.653 -5.583 0.063 1.00 91.94 92 HIS A O 1
ATOM 752 N N . ILE A 1 93 ? 11.888 -3.819 -1.291 1.00 91.69 93 ILE A N 1
ATOM 753 C CA . ILE A 1 93 ? 11.244 -2.860 -0.382 1.00 91.69 93 ILE A CA 1
ATOM 754 C C . ILE A 1 93 ? 9.826 -3.310 -0.024 1.00 91.69 93 ILE A C 1
ATOM 756 O O . ILE A 1 93 ? 9.444 -3.273 1.146 1.00 91.69 93 ILE A O 1
ATOM 760 N N . PHE A 1 94 ? 9.037 -3.742 -1.005 1.00 91.38 94 PHE A N 1
ATOM 761 C CA . PHE A 1 94 ? 7.661 -4.169 -0.770 1.00 91.38 94 PHE A CA 1
ATOM 762 C C . PHE A 1 94 ? 7.569 -5.435 0.078 1.00 91.38 94 PHE A C 1
ATOM 764 O O . PHE A 1 94 ? 6.828 -5.445 1.061 1.00 91.38 94 PHE A O 1
ATOM 771 N N . GLU A 1 95 ? 8.355 -6.462 -0.243 1.00 89.38 95 GLU A N 1
ATOM 772 C CA . GLU A 1 95 ? 8.383 -7.726 0.499 1.00 89.38 95 GLU A CA 1
ATOM 773 C C . GLU A 1 95 ? 8.822 -7.539 1.954 1.00 89.38 95 GLU A C 1
ATOM 775 O O . GLU A 1 95 ? 8.277 -8.182 2.851 1.00 89.38 95 GLU A O 1
ATOM 780 N N . HIS A 1 96 ? 9.761 -6.623 2.207 1.00 88.94 96 HIS A N 1
ATOM 781 C CA . HIS A 1 96 ? 10.289 -6.386 3.550 1.00 88.94 96 HIS A CA 1
ATOM 782 C C . HIS A 1 96 ? 9.495 -5.356 4.366 1.00 88.94 96 HIS A C 1
ATOM 784 O O . HIS A 1 96 ? 9.555 -5.384 5.598 1.00 88.94 96 HIS A O 1
ATOM 790 N N . THR A 1 97 ? 8.725 -4.472 3.722 1.00 86.88 97 THR A N 1
ATOM 791 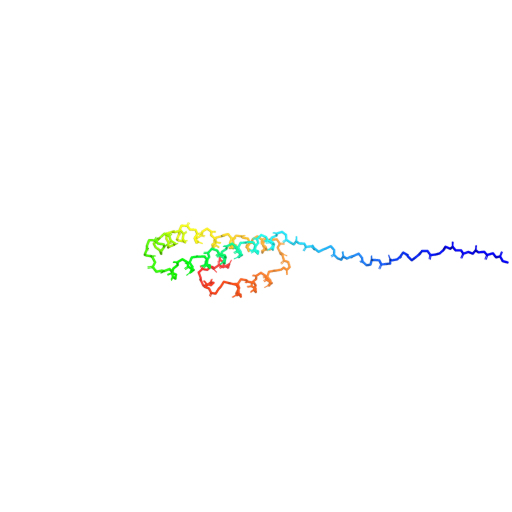C CA . THR A 1 97 ? 7.969 -3.415 4.420 1.00 86.88 9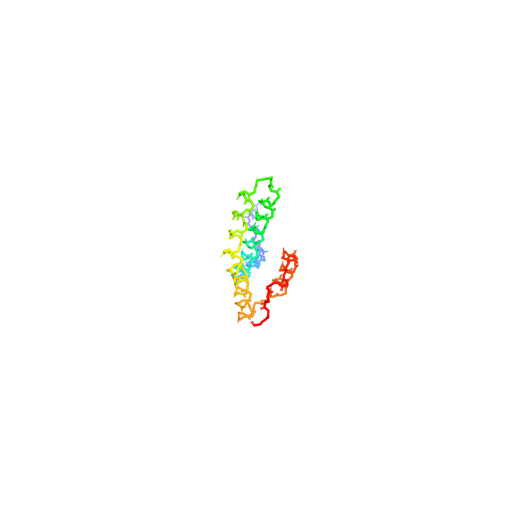7 THR A CA 1
ATOM 792 C C . THR A 1 97 ? 6.507 -3.798 4.663 1.00 86.88 97 THR A C 1
ATOM 794 O O . THR A 1 97 ? 5.953 -3.483 5.722 1.00 86.88 97 THR A O 1
ATOM 797 N N . ILE A 1 98 ? 5.871 -4.505 3.721 1.00 85.69 98 ILE A N 1
ATOM 798 C CA . ILE A 1 98 ? 4.458 -4.895 3.804 1.00 85.69 98 ILE A CA 1
ATOM 799 C C . ILE A 1 98 ? 4.363 -6.389 4.134 1.00 85.69 98 ILE A C 1
ATOM 801 O O . ILE A 1 98 ? 4.341 -7.243 3.255 1.00 85.69 98 ILE A O 1
ATOM 805 N N . ARG A 1 99 ? 4.275 -6.718 5.430 1.00 71.38 99 ARG A N 1
ATOM 806 C CA . ARG A 1 99 ? 4.192 -8.117 5.906 1.00 71.38 99 ARG A CA 1
ATOM 807 C C . ARG A 1 99 ? 2.949 -8.872 5.413 1.00 71.38 99 ARG A C 1
ATOM 809 O O . ARG A 1 99 ? 3.027 -10.076 5.196 1.00 71.38 99 ARG A O 1
ATOM 816 N N . ASP A 1 100 ? 1.844 -8.166 5.178 1.00 69.81 100 ASP A N 1
ATOM 817 C CA . ASP A 1 100 ? 0.586 -8.724 4.659 1.00 69.81 100 ASP A CA 1
ATOM 818 C C . ASP A 1 100 ? 0.449 -8.549 3.134 1.00 69.81 100 ASP A C 1
ATOM 820 O O . ASP A 1 100 ? -0.652 -8.413 2.593 1.00 69.81 100 ASP A O 1
ATOM 824 N N . ASN A 1 101 ? 1.578 -8.564 2.416 1.00 65.56 101 ASN A N 1
ATOM 825 C CA . ASN A 1 101 ? 1.659 -8.339 0.967 1.00 65.56 101 ASN A CA 1
ATOM 826 C C . ASN A 1 101 ? 0.763 -9.250 0.112 1.00 65.56 101 ASN A C 1
ATOM 828 O O . ASN A 1 101 ? 0.489 -8.922 -1.038 1.00 65.56 101 ASN A O 1
ATOM 832 N N . LYS A 1 102 ? 0.256 -10.360 0.661 1.00 71.44 102 LYS A N 1
ATOM 833 C CA . LYS A 1 102 ? -0.648 -11.302 -0.019 1.00 71.44 102 LYS A CA 1
ATOM 834 C C . LYS A 1 102 ? -1.917 -10.640 -0.564 1.00 71.44 102 LYS A C 1
ATOM 836 O O . LYS A 1 102 ? -2.513 -11.167 -1.502 1.00 71.44 102 LYS A O 1
ATOM 841 N N . ARG A 1 103 ? -2.331 -9.507 0.015 1.00 70.69 103 ARG A N 1
ATOM 842 C CA . ARG A 1 103 ? -3.478 -8.715 -0.457 1.00 70.69 103 ARG A CA 1
ATOM 843 C C . ARG A 1 103 ? -3.169 -7.937 -1.740 1.00 70.69 103 ARG A C 1
ATOM 845 O O . ARG A 1 103 ? -4.054 -7.741 -2.566 1.00 70.69 103 ARG A O 1
ATOM 852 N N . ILE A 1 104 ? -1.910 -7.553 -1.944 1.00 78.25 104 ILE A N 1
ATOM 853 C CA . ILE A 1 104 ? -1.484 -6.676 -3.035 1.00 78.25 104 ILE A CA 1
ATOM 854 C C . ILE A 1 104 ? -0.827 -7.517 -4.134 1.00 78.25 104 ILE A C 1
ATOM 856 O O . ILE A 1 104 ? 0.341 -7.896 -4.057 1.00 78.25 104 ILE A O 1
ATOM 860 N N . LYS A 1 105 ? -1.575 -7.789 -5.208 1.00 7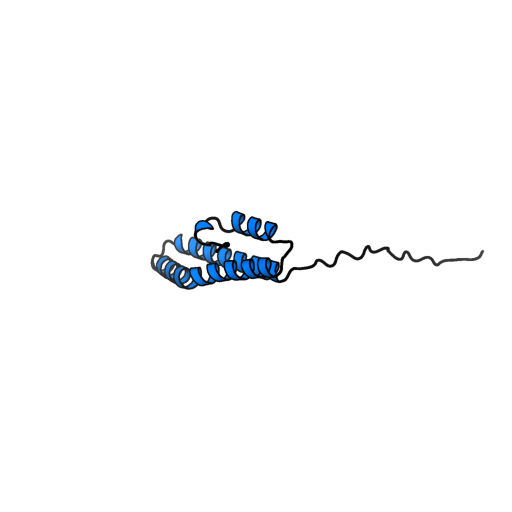8.94 105 LYS A N 1
ATOM 861 C CA . LYS A 1 105 ? -1.036 -8.440 -6.412 1.00 78.94 105 LYS A CA 1
ATOM 862 C C . LYS A 1 105 ? -0.388 -7.401 -7.327 1.00 78.94 105 LYS A C 1
ATOM 864 O O . LYS A 1 105 ? -1.075 -6.754 -8.120 1.00 78.94 105 LYS A O 1
ATOM 869 N N . LEU A 1 106 ? 0.933 -7.250 -7.211 1.00 79.75 106 LEU A N 1
ATOM 870 C CA . LEU A 1 106 ? 1.721 -6.343 -8.061 1.00 79.75 106 LEU A CA 1
ATOM 871 C C . LEU A 1 106 ? 1.710 -6.766 -9.534 1.00 79.75 106 LEU A C 1
ATOM 873 O O . LEU A 1 106 ? 1.633 -5.922 -10.426 1.00 79.75 106 LEU A O 1
ATOM 877 N N . TYR A 1 107 ? 1.743 -8.075 -9.774 1.00 64.38 107 TYR A N 1
ATOM 878 C CA . TYR A 1 107 ? 1.657 -8.672 -11.099 1.00 64.38 107 TYR A CA 1
ATOM 879 C C . TYR A 1 107 ? 0.223 -9.126 -11.363 1.00 64.38 107 TYR A C 1
ATOM 881 O O . TYR A 1 107 ? -0.351 -9.886 -10.578 1.00 64.38 107 TYR A O 1
ATOM 889 N N . GLY A 1 108 ? -0.356 -8.635 -12.456 1.00 55.50 108 GLY A N 1
ATOM 890 C CA . GLY A 1 108 ? -1.738 -8.903 -12.849 1.00 55.50 108 GLY A CA 1
ATOM 891 C C . GLY A 1 108 ? -2.309 -7.786 -13.693 1.00 55.50 108 GLY A C 1
ATOM 892 O O . GLY A 1 108 ? -2.266 -6.624 -13.216 1.00 55.50 108 GLY A O 1
#

Secondary structure (DSSP, 8-state):
----------------------HHHHHHHHHHHHHHHHHHHHHHHHTSS-HHHHHHHHHHHHHHHHHHHHHHHHHHHHHHHTT-TTHHHHHHHHHHH-TTGGG--S--

Radius of gyration: 23.53 Å; chains: 1; bounding box: 80×47×44 Å

pLDDT: mean 83.52, std 17.33, range [44.97, 97.56]

Sequence (108 aa):
MTRELNKKPEENVDTIESTYCDPNLTNYINSIVAYKFLYNDYLEDLSSEHAEIKIRAEKCWQDNVQSLEANIKTTFQKMIASKSKFIGDALHIFEHTIRDNKRIKLYG